Protein AF-A0A836VKR2-F1 (afdb_monomer_lite)

Structure (mmCIF, N/CA/C/O backbone):
data_AF-A0A836VKR2-F1
#
_entry.id   AF-A0A836VKR2-F1
#
loop_
_atom_site.group_PDB
_atom_site.id
_atom_site.type_symbol
_atom_site.label_atom_id
_atom_site.label_alt_id
_atom_site.label_comp_id
_atom_site.label_asym_id
_atom_site.label_entity_id
_atom_site.label_seq_id
_atom_site.pdbx_PDB_ins_code
_atom_site.Cartn_x
_atom_site.Cartn_y
_atom_site.Cartn_z
_atom_site.occupancy
_atom_site.B_iso_or_equiv
_atom_site.auth_seq_id
_atom_site.auth_comp_id
_atom_site.auth_asym_id
_atom_site.auth_atom_id
_atom_site.pdbx_PDB_model_num
ATOM 1 N N . MET A 1 1 ? 29.979 23.469 -9.961 1.00 58.22 1 MET A N 1
ATOM 2 C CA . MET A 1 1 ? 28.681 23.405 -9.260 1.00 58.22 1 MET A CA 1
ATOM 3 C C . MET A 1 1 ? 28.475 21.964 -8.841 1.00 58.22 1 MET A C 1
ATOM 5 O O . MET A 1 1 ? 28.623 21.103 -9.697 1.00 58.22 1 MET A O 1
ATOM 9 N N . ILE A 1 2 ? 28.233 21.701 -7.557 1.00 65.88 2 ILE A N 1
ATOM 10 C CA . ILE A 1 2 ? 27.901 20.361 -7.057 1.00 65.88 2 ILE A CA 1
ATOM 11 C C . ILE A 1 2 ? 26.425 20.400 -6.677 1.00 65.88 2 ILE A C 1
ATOM 13 O O . ILE A 1 2 ? 26.015 21.303 -5.952 1.00 65.88 2 ILE A O 1
ATOM 17 N N . VAL A 1 3 ? 25.650 19.461 -7.210 1.00 81.12 3 VAL A N 1
ATOM 18 C CA . VAL A 1 3 ? 24.248 19.251 -6.846 1.00 81.12 3 VAL A CA 1
ATOM 19 C C . VAL A 1 3 ? 24.203 17.958 -6.046 1.00 81.12 3 VAL A C 1
ATOM 21 O O . VAL A 1 3 ? 24.494 16.895 -6.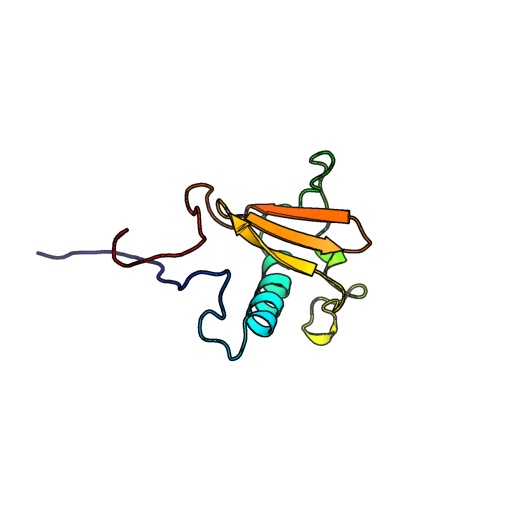588 1.00 81.12 3 VAL A O 1
ATOM 24 N N . ASP A 1 4 ? 23.905 18.078 -4.755 1.00 82.69 4 ASP A N 1
ATOM 25 C CA . ASP A 1 4 ? 23.701 16.949 -3.847 1.00 82.69 4 ASP A CA 1
ATOM 26 C C . ASP A 1 4 ? 22.192 16.736 -3.676 1.00 82.69 4 ASP A C 1
ATOM 28 O O . ASP A 1 4 ? 21.537 17.415 -2.885 1.00 82.69 4 ASP A O 1
ATOM 32 N N . SER A 1 5 ? 21.619 15.877 -4.522 1.00 83.62 5 SER A N 1
ATOM 33 C CA . SER A 1 5 ? 20.179 15.612 -4.581 1.00 83.62 5 SER A CA 1
ATOM 34 C C . SER A 1 5 ? 19.879 14.136 -4.340 1.00 83.62 5 SER A C 1
ATOM 36 O O . SER A 1 5 ? 20.517 13.271 -4.940 1.00 83.62 5 SER A O 1
ATOM 38 N N . HIS A 1 6 ? 18.845 13.855 -3.544 1.00 87.31 6 HIS A N 1
ATOM 39 C CA . HIS A 1 6 ? 18.283 12.517 -3.342 1.00 87.31 6 HIS A CA 1
ATOM 40 C C . HIS A 1 6 ? 16.814 12.505 -3.765 1.00 87.31 6 HIS A C 1
ATOM 42 O O . HIS A 1 6 ? 16.026 13.315 -3.277 1.00 87.31 6 HIS A O 1
ATOM 48 N N . ALA A 1 7 ? 16.440 11.580 -4.648 1.00 84.31 7 ALA A N 1
ATOM 49 C CA . ALA A 1 7 ? 15.078 11.442 -5.154 1.00 84.31 7 ALA A CA 1
ATOM 50 C C . ALA A 1 7 ? 14.632 9.974 -5.148 1.00 84.31 7 ALA A C 1
ATOM 52 O O . ALA A 1 7 ? 15.432 9.061 -5.355 1.00 84.31 7 ALA A O 1
ATOM 53 N N . HIS A 1 8 ? 13.334 9.757 -4.938 1.00 85.75 8 HIS A N 1
ATOM 54 C CA . HIS A 1 8 ? 12.689 8.456 -5.093 1.00 85.75 8 HIS A CA 1
ATOM 55 C C . HIS A 1 8 ? 11.810 8.486 -6.339 1.00 85.75 8 HIS A C 1
ATOM 57 O O . HIS A 1 8 ? 10.764 9.124 -6.320 1.00 85.75 8 HIS A O 1
ATOM 63 N N . ILE A 1 9 ? 12.223 7.775 -7.388 1.00 86.56 9 ILE A N 1
ATOM 64 C CA . ILE A 1 9 ? 11.475 7.670 -8.644 1.00 86.56 9 ILE A CA 1
ATOM 65 C C . ILE A 1 9 ? 10.640 6.390 -8.660 1.00 86.56 9 ILE A C 1
ATOM 67 O O . ILE A 1 9 ? 11.127 5.315 -8.301 1.00 86.56 9 ILE A O 1
ATOM 71 N N . PHE A 1 10 ? 9.377 6.496 -9.055 1.00 89.69 10 PHE A N 1
ATOM 72 C CA . PHE A 1 10 ? 8.486 5.350 -9.195 1.00 89.69 10 PHE A CA 1
ATOM 73 C C . PHE A 1 10 ? 7.361 5.655 -10.183 1.00 89.69 10 PHE A C 1
ATOM 75 O O . PHE A 1 10 ? 6.825 6.763 -10.219 1.00 89.69 10 PHE A O 1
ATO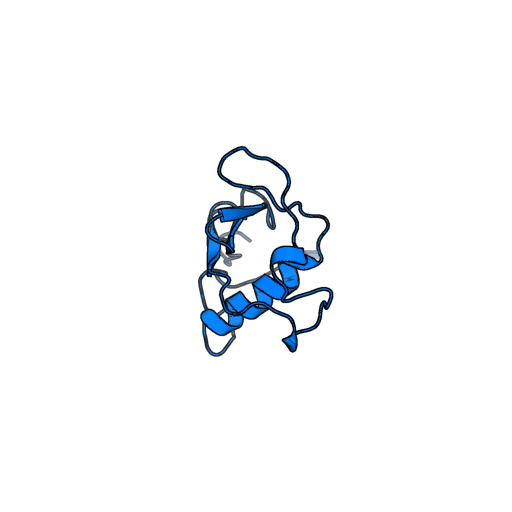M 82 N N . GLU A 1 11 ? 7.002 4.639 -10.970 1.00 92.25 11 GLU A N 1
ATOM 83 C CA . GLU A 1 11 ? 5.819 4.663 -11.833 1.00 92.25 11 GLU A CA 1
ATOM 84 C C . GLU A 1 11 ? 4.533 4.822 -11.011 1.00 92.25 11 GLU A C 1
ATOM 86 O O . GLU A 1 11 ? 4.523 4.603 -9.802 1.00 92.25 11 GLU A O 1
ATOM 91 N N . LYS A 1 12 ? 3.419 5.119 -11.681 1.00 93.62 12 LYS A N 1
ATOM 92 C CA . LYS A 1 12 ? 2.095 5.191 -11.063 1.00 93.62 12 LYS A CA 1
ATOM 93 C C . LYS A 1 12 ? 1.690 3.872 -10.406 1.00 93.62 12 LYS A C 1
ATOM 95 O O . LYS A 1 12 ? 1.458 2.879 -11.098 1.00 93.62 12 LYS A O 1
ATOM 100 N N . TRP A 1 13 ? 1.501 3.873 -9.084 1.00 94.81 13 TRP A N 1
ATOM 101 C CA . TRP A 1 13 ? 1.256 2.644 -8.307 1.00 94.81 13 TRP A CA 1
ATOM 102 C C . TRP A 1 13 ? -0.033 1.895 -8.676 1.00 94.81 13 TRP A C 1
ATOM 104 O O . TRP A 1 13 ? -0.142 0.687 -8.461 1.00 94.81 13 TRP A O 1
ATOM 114 N N . SER A 1 14 ? -1.005 2.574 -9.288 1.00 94.94 14 SER A N 1
ATOM 115 C CA . SER A 1 14 ? -2.206 1.922 -9.836 1.00 94.94 14 SER A CA 1
ATOM 116 C C . SER A 1 14 ? -1.923 1.003 -11.041 1.00 94.94 14 SER A C 1
ATOM 118 O O . SER A 1 14 ? -2.802 0.236 -11.438 1.00 94.94 14 SER A O 1
ATOM 120 N N . GLY A 1 15 ? -0.715 1.058 -11.612 1.00 95.56 15 GLY A N 1
ATOM 121 C CA . GLY A 1 15 ? -0.236 0.205 -12.695 1.00 95.56 15 GLY A CA 1
ATOM 122 C C . GLY A 1 15 ? 0.536 -1.029 -12.219 1.00 95.56 15 GLY A C 1
ATOM 123 O O . GLY A 1 15 ? 0.415 -1.479 -11.078 1.00 95.56 15 GLY A O 1
ATOM 124 N N . ALA A 1 16 ? 1.317 -1.608 -13.132 1.00 95.50 16 ALA A N 1
ATOM 125 C CA . ALA A 1 16 ? 2.124 -2.795 -12.860 1.00 95.50 16 ALA A CA 1
ATOM 126 C C . ALA A 1 16 ? 3.507 -2.480 -12.257 1.00 95.50 16 ALA A C 1
ATOM 128 O O . ALA A 1 16 ? 4.117 -3.384 -11.697 1.00 95.50 16 ALA A O 1
ATOM 129 N N . CYS A 1 17 ? 3.990 -1.233 -12.347 1.00 93.62 17 CYS A N 1
ATOM 130 C CA . CYS A 1 17 ? 5.244 -0.766 -11.736 1.00 93.62 17 CYS A CA 1
ATOM 131 C C . CYS A 1 17 ? 6.436 -1.706 -11.985 1.00 93.62 17 CYS A C 1
ATOM 133 O O . CYS A 1 17 ? 7.108 -2.142 -11.050 1.00 93.62 17 CYS A O 1
ATOM 135 N N . GLY A 1 18 ? 6.656 -2.071 -13.251 1.00 92.12 18 GLY A N 1
ATOM 136 C CA . GLY A 1 18 ? 7.727 -2.986 -13.663 1.00 92.12 18 GLY A CA 1
ATOM 137 C C . GLY A 1 18 ? 7.468 -4.485 -13.435 1.00 92.12 18 GLY A C 1
ATOM 138 O O . GLY A 1 18 ? 8.327 -5.300 -13.770 1.00 92.12 18 GLY A O 1
ATOM 139 N N . LEU A 1 19 ? 6.307 -4.885 -12.904 1.00 95.56 19 LEU A N 1
ATOM 140 C CA . LEU A 1 19 ? 5.916 -6.294 -12.762 1.00 95.56 19 LEU A CA 1
ATOM 141 C C . LEU A 1 19 ? 5.082 -6.788 -13.961 1.00 95.56 19 LEU A C 1
ATOM 143 O O . LEU A 1 19 ? 4.448 -5.988 -14.646 1.00 95.56 19 LEU A O 1
ATOM 147 N N . PRO A 1 20 ? 5.002 -8.114 -14.202 1.00 97.69 20 PRO A N 1
ATOM 148 C CA . PRO A 1 20 ? 4.197 -8.684 -15.287 1.00 97.69 20 PRO A CA 1
ATOM 149 C C . PRO A 1 20 ? 2.707 -8.315 -15.279 1.00 97.69 20 PRO A C 1
ATOM 151 O O . PRO A 1 20 ? 2.044 -8.412 -16.308 1.00 97.69 20 PRO A O 1
ATOM 154 N N . SER A 1 21 ? 2.145 -7.943 -14.125 1.00 96.56 21 SER A N 1
ATOM 155 C CA . SER A 1 21 ? 0.753 -7.505 -14.038 1.00 96.56 21 SER A CA 1
ATOM 156 C C . SER A 1 21 ? 0.500 -6.605 -12.833 1.00 96.56 21 SER A C 1
ATOM 158 O O . SER A 1 21 ? 1.165 -6.706 -11.800 1.00 96.56 21 SER A O 1
ATOM 160 N N . ARG A 1 22 ? -0.548 -5.784 -12.940 1.00 95.62 22 ARG A N 1
ATOM 161 C CA . ARG A 1 22 ? -1.092 -4.994 -11.828 1.00 95.62 22 ARG A CA 1
ATOM 162 C C . ARG A 1 22 ? -1.509 -5.865 -10.642 1.00 95.62 22 ARG A C 1
ATOM 164 O O . ARG A 1 22 ? -1.262 -5.497 -9.503 1.00 95.62 22 ARG A O 1
ATOM 171 N N . ALA A 1 23 ? -2.108 -7.027 -10.904 1.00 94.00 23 ALA A N 1
ATOM 172 C CA . ALA A 1 23 ? -2.513 -7.953 -9.850 1.00 94.00 23 ALA A CA 1
ATOM 173 C C . ALA A 1 23 ? -1.305 -8.440 -9.034 1.00 94.00 23 ALA A C 1
ATOM 175 O O . ALA A 1 23 ? -1.353 -8.447 -7.805 1.00 94.00 23 ALA A O 1
ATOM 176 N N . LEU A 1 24 ? -0.193 -8.769 -9.706 1.00 95.00 24 LEU A N 1
ATOM 177 C CA . LEU A 1 24 ? 1.037 -9.134 -9.009 1.00 95.00 24 LEU A CA 1
ATOM 178 C C . LEU A 1 24 ? 1.600 -7.949 -8.221 1.00 95.00 24 LEU A C 1
ATOM 180 O O . LEU A 1 24 ? 1.978 -8.124 -7.068 1.00 95.00 24 LEU A O 1
ATOM 184 N N . HIS A 1 25 ? 1.605 -6.745 -8.795 1.00 95.56 25 HIS A N 1
ATOM 185 C CA . HIS A 1 25 ? 2.035 -5.548 -8.074 1.00 95.56 25 HIS A CA 1
ATOM 186 C C . HIS A 1 25 ? 1.232 -5.322 -6.792 1.00 95.56 25 HIS A C 1
ATOM 188 O O . HIS A 1 25 ? 1.810 -5.192 -5.714 1.00 95.56 25 HIS A O 1
ATOM 194 N N . TRP A 1 26 ? -0.093 -5.384 -6.862 1.00 94.25 26 TRP A N 1
ATOM 195 C CA . TRP A 1 26 ? -0.944 -5.214 -5.688 1.00 94.25 26 TRP A CA 1
ATOM 196 C C . TRP A 1 26 ? -0.741 -6.310 -4.645 1.00 94.25 26 TRP A C 1
ATOM 198 O O . TRP A 1 26 ? -0.787 -6.018 -3.452 1.00 94.25 26 TRP A O 1
ATOM 208 N N . ARG A 1 27 ? -0.403 -7.538 -5.059 1.00 93.81 27 ARG A N 1
ATOM 209 C CA . ARG A 1 27 ? -0.016 -8.601 -4.123 1.00 93.81 27 ARG A CA 1
ATOM 210 C C . ARG A 1 27 ? 1.257 -8.257 -3.344 1.00 93.81 27 ARG A C 1
ATOM 212 O O . ARG A 1 27 ? 1.345 -8.557 -2.153 1.00 93.81 27 ARG A O 1
ATOM 219 N N . TYR A 1 28 ? 2.225 -7.595 -3.981 1.00 93.31 28 TYR A N 1
ATOM 220 C CA . TYR A 1 28 ? 3.396 -7.056 -3.284 1.00 93.31 28 TYR A CA 1
ATOM 221 C C . TYR A 1 28 ? 3.009 -5.940 -2.311 1.00 93.31 28 TYR A C 1
ATOM 223 O O . TYR A 1 28 ? 3.474 -5.954 -1.170 1.00 93.31 28 TYR A O 1
ATOM 231 N N . ILE A 1 29 ? 2.132 -5.016 -2.715 1.00 92.88 29 ILE A N 1
ATOM 232 C CA . ILE A 1 29 ? 1.689 -3.926 -1.836 1.00 92.88 29 ILE A CA 1
ATOM 233 C C . ILE A 1 29 ? 0.935 -4.470 -0.613 1.00 92.88 29 ILE A C 1
ATOM 235 O O . ILE A 1 29 ? 1.244 -4.061 0.505 1.00 92.88 29 ILE A O 1
ATOM 239 N N . GLN A 1 30 ? 0.020 -5.432 -0.785 1.00 93.38 30 GLN A N 1
ATOM 240 C CA . GLN A 1 30 ? -0.680 -6.095 0.324 1.00 93.38 30 GLN A CA 1
ATOM 241 C C . GLN A 1 30 ? 0.311 -6.665 1.343 1.00 93.38 30 GLN A C 1
ATOM 243 O O . GLN A 1 30 ? 0.127 -6.509 2.546 1.00 93.38 30 GLN A O 1
ATOM 248 N N . LYS A 1 31 ? 1.410 -7.275 0.883 1.00 90.69 31 LYS 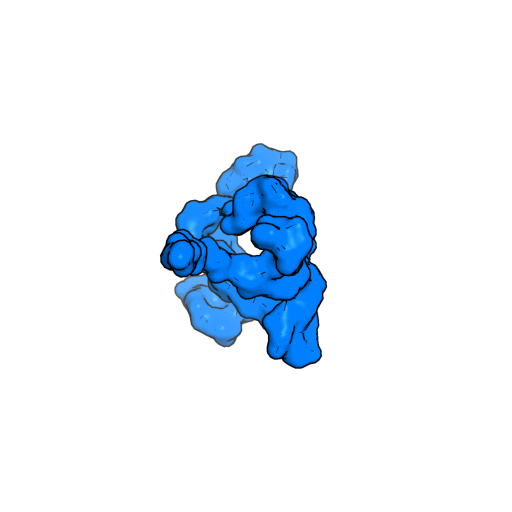A N 1
ATOM 249 C CA . LYS A 1 31 ? 2.456 -7.732 1.799 1.00 90.69 31 LYS A CA 1
ATOM 250 C C . LYS A 1 31 ? 3.139 -6.573 2.514 1.00 90.69 31 LYS A C 1
ATOM 252 O O . LYS A 1 31 ? 3.396 -6.659 3.713 1.00 90.69 31 LYS A O 1
ATOM 257 N N . ILE A 1 32 ? 3.479 -5.514 1.785 1.00 86.31 32 ILE A N 1
ATOM 258 C CA . ILE A 1 32 ? 4.252 -4.394 2.323 1.00 86.31 32 ILE A CA 1
ATOM 259 C C . ILE A 1 32 ? 3.448 -3.629 3.363 1.00 86.31 32 ILE A C 1
ATOM 261 O O . ILE A 1 32 ? 4.024 -3.310 4.393 1.00 86.31 32 ILE A O 1
ATOM 265 N N . VAL A 1 33 ? 2.149 -3.397 3.148 1.00 85.50 33 VAL A N 1
ATOM 266 C CA . VAL A 1 33 ? 1.296 -2.568 4.020 1.00 85.50 33 VAL A CA 1
ATOM 267 C C . VAL A 1 33 ? 1.098 -3.151 5.430 1.00 85.50 33 VAL A C 1
ATOM 269 O O . VAL A 1 33 ? 0.655 -2.452 6.332 1.00 85.50 33 VAL A O 1
ATOM 272 N N . THR A 1 34 ? 1.493 -4.407 5.652 1.00 72.81 34 THR A N 1
ATOM 273 C CA . THR A 1 34 ? 1.394 -5.097 6.953 1.00 72.81 34 THR A CA 1
ATOM 274 C C . THR A 1 34 ? 2.580 -4.860 7.890 1.00 72.81 34 THR A C 1
ATOM 276 O O . THR A 1 34 ? 2.566 -5.292 9.039 1.00 72.81 34 THR A O 1
ATOM 279 N N . ARG A 1 35 ? 3.629 -4.198 7.398 1.00 70.44 35 ARG A N 1
ATOM 280 C CA . ARG A 1 35 ? 4.895 -3.954 8.102 1.00 70.44 35 ARG A CA 1
ATOM 281 C C . ARG A 1 35 ? 5.181 -2.515 8.559 1.00 70.44 35 ARG A C 1
ATOM 283 O O . ARG A 1 35 ? 5.979 -2.386 9.488 1.00 70.44 35 ARG A O 1
ATOM 290 N N . PRO A 1 36 ? 4.665 -1.430 7.946 1.00 68.69 36 PRO A N 1
ATOM 291 C CA . PRO A 1 36 ? 5.011 -0.079 8.356 1.00 68.69 36 PRO A CA 1
ATOM 292 C C . PRO A 1 36 ? 4.262 0.283 9.640 1.00 68.69 36 PRO A C 1
ATOM 294 O O . PRO A 1 36 ? 3.232 -0.299 9.961 1.00 68.69 36 PRO A O 1
ATOM 297 N N . ALA A 1 37 ? 4.719 1.329 10.331 1.00 72.94 37 ALA A N 1
ATOM 298 C CA . ALA A 1 37 ? 4.000 1.903 11.474 1.00 72.94 37 ALA A CA 1
ATOM 299 C C . ALA A 1 37 ? 2.668 2.592 11.089 1.00 72.94 37 ALA A C 1
ATOM 301 O O . ALA A 1 37 ? 1.949 3.089 11.959 1.00 72.94 37 ALA A O 1
ATOM 302 N N . ALA A 1 38 ? 2.357 2.671 9.790 1.00 84.25 38 ALA A N 1
ATOM 303 C CA . ALA A 1 38 ? 1.138 3.278 9.284 1.00 84.25 38 ALA A CA 1
ATOM 304 C C . ALA A 1 38 ? -0.085 2.469 9.737 1.00 84.25 38 ALA A C 1
ATOM 306 O O . ALA A 1 38 ? -0.133 1.247 9.608 1.00 84.25 38 ALA A O 1
ATOM 307 N N . LYS A 1 39 ? -1.075 3.167 10.295 1.00 90.38 39 LYS A N 1
ATOM 308 C CA . LYS A 1 39 ? -2.261 2.538 10.876 1.00 90.38 39 LYS A CA 1
ATOM 309 C C . LYS A 1 39 ? -3.241 2.133 9.781 1.00 90.38 39 LYS A C 1
ATOM 311 O O . LYS A 1 39 ? -3.512 2.919 8.875 1.00 90.38 39 LYS A O 1
ATOM 316 N N . VAL A 1 40 ? -3.817 0.946 9.934 1.00 94.00 40 VAL A N 1
ATOM 317 C CA . VAL A 1 40 ? -5.037 0.556 9.227 1.00 94.00 40 VAL A CA 1
ATOM 318 C C . VAL A 1 40 ? -6.208 1.280 9.872 1.00 94.00 40 VAL A C 1
ATOM 320 O O . VAL A 1 40 ? -6.352 1.258 11.096 1.00 94.00 40 VAL A O 1
ATOM 3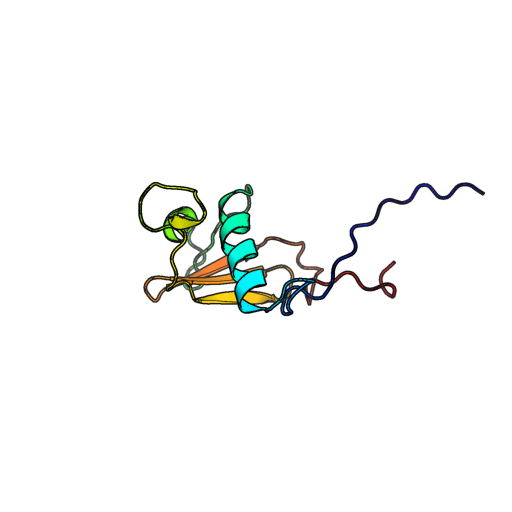23 N N . ILE A 1 41 ? -7.036 1.923 9.059 1.00 95.62 41 ILE A N 1
ATOM 324 C CA . ILE A 1 41 ? -8.206 2.675 9.501 1.00 95.62 41 ILE A CA 1
ATOM 325 C C . ILE A 1 41 ? -9.430 2.158 8.756 1.00 95.62 41 ILE A C 1
ATOM 327 O O . ILE A 1 41 ? -9.404 2.015 7.536 1.00 95.62 41 ILE A O 1
ATOM 331 N N . ARG A 1 42 ? -10.508 1.880 9.487 1.00 97.38 42 ARG A N 1
ATOM 332 C CA . ARG A 1 42 ? -11.791 1.486 8.904 1.00 97.38 42 ARG A CA 1
ATOM 333 C C . ARG A 1 42 ? -12.491 2.696 8.298 1.00 97.38 42 ARG A C 1
ATOM 335 O O . ARG A 1 42 ? -12.636 3.725 8.958 1.00 97.38 42 ARG A O 1
ATOM 342 N N . PHE A 1 43 ? -12.978 2.563 7.068 1.00 96.69 43 PHE A N 1
ATOM 343 C CA . PHE A 1 43 ? -13.616 3.665 6.345 1.00 96.69 43 PHE A CA 1
ATOM 344 C C . PHE A 1 43 ? -14.889 4.172 7.020 1.00 96.69 43 PHE A C 1
ATOM 346 O O . PHE A 1 43 ? -15.090 5.379 7.122 1.00 96.69 43 PHE A O 1
ATOM 353 N N . ARG A 1 44 ? -15.739 3.253 7.487 1.00 97.69 44 ARG A N 1
ATOM 354 C CA . ARG A 1 44 ? -17.067 3.550 8.037 1.00 97.69 44 ARG A CA 1
ATOM 355 C C . ARG A 1 44 ? -17.063 4.591 9.156 1.00 97.69 44 ARG A C 1
ATOM 357 O O . ARG A 1 44 ? -17.953 5.433 9.214 1.00 97.69 44 ARG A O 1
ATOM 364 N N . ASP A 1 45 ? -16.127 4.463 10.090 1.00 97.75 45 ASP A N 1
ATOM 365 C CA . ASP A 1 45 ? -16.154 5.192 11.362 1.00 97.75 45 ASP A CA 1
ATOM 366 C C . ASP A 1 45 ? -14.780 5.704 11.817 1.00 97.75 45 ASP A C 1
ATOM 368 O O . ASP A 1 45 ? -14.669 6.288 12.893 1.00 97.75 45 ASP A O 1
ATOM 372 N N . GLY A 1 46 ? -13.727 5.504 11.018 1.00 96.94 46 GLY A N 1
ATOM 373 C CA . GLY A 1 46 ? -12.373 5.940 11.354 1.00 96.94 46 GLY A CA 1
ATOM 374 C C . GLY A 1 46 ? -11.730 5.154 12.500 1.00 96.94 46 GLY A C 1
ATOM 375 O O . GLY A 1 46 ? -10.663 5.544 12.981 1.00 96.94 46 GLY A O 1
ATOM 376 N N . ALA A 1 47 ? -12.348 4.063 12.961 1.00 97.19 47 ALA A N 1
ATOM 377 C CA . ALA A 1 47 ? -11.770 3.240 14.012 1.00 97.19 47 ALA A CA 1
ATOM 378 C C . ALA A 1 47 ? -10.492 2.532 13.520 1.00 97.19 47 ALA A C 1
ATOM 380 O O . ALA A 1 47 ? -10.386 2.200 12.333 1.00 97.19 47 ALA A O 1
ATOM 381 N N . PRO A 1 48 ? -9.528 2.249 14.415 1.00 95.19 48 PRO A N 1
ATOM 382 C CA . PRO A 1 48 ? -8.372 1.431 14.071 1.00 95.19 48 PRO A CA 1
ATOM 383 C C . PRO A 1 48 ? -8.792 0.044 13.566 1.00 95.19 48 PRO A C 1
ATOM 385 O O . PRO A 1 48 ? -9.656 -0.602 14.160 1.00 95.19 48 PRO A O 1
ATOM 388 N N . GLY A 1 49 ? -8.162 -0.407 12.486 1.00 92.06 49 GLY A N 1
ATOM 389 C CA . GLY A 1 49 ? -8.182 -1.793 12.025 1.00 92.06 49 GLY A CA 1
ATOM 390 C C . GLY A 1 49 ? -6.877 -2.516 12.364 1.00 92.06 49 GLY A C 1
ATOM 391 O O . GLY A 1 49 ? -5.949 -1.922 12.917 1.00 92.06 49 GLY A O 1
ATOM 392 N N . ASP A 1 50 ? -6.798 -3.792 11.994 1.00 89.31 50 ASP A N 1
ATOM 393 C CA . ASP A 1 50 ? -5.599 -4.613 12.161 1.00 89.31 50 ASP A CA 1
ATOM 394 C C . ASP A 1 50 ? -5.113 -5.118 10.798 1.00 89.31 50 ASP A C 1
ATOM 396 O O . ASP A 1 50 ? -5.871 -5.710 10.030 1.00 89.31 50 ASP A O 1
ATOM 400 N N . ALA A 1 51 ? -3.835 -4.885 10.495 1.00 88.31 51 ALA A N 1
ATOM 401 C CA . ALA A 1 51 ? -3.216 -5.353 9.262 1.00 88.31 51 ALA A CA 1
ATOM 402 C C . ALA A 1 51 ? -3.047 -6.880 9.226 1.00 88.31 51 ALA A C 1
ATOM 404 O O . ALA A 1 51 ? -2.886 -7.439 8.141 1.00 88.31 51 ALA A O 1
ATOM 405 N N . SER A 1 52 ? -3.120 -7.567 10.375 1.00 88.44 52 SER A N 1
ATOM 406 C CA . SER A 1 52 ? -3.133 -9.035 10.437 1.00 88.44 52 SER A CA 1
ATOM 407 C C . SER A 1 52 ? -4.291 -9.641 9.633 1.00 88.44 52 SER A C 1
ATOM 409 O O . SER A 1 52 ? -4.142 -10.730 9.085 1.00 88.44 52 SER A O 1
ATOM 411 N N . ALA A 1 53 ? -5.386 -8.892 9.444 1.00 89.19 53 ALA A N 1
ATOM 412 C CA . ALA A 1 53 ? -6.529 -9.293 8.625 1.00 89.19 53 ALA A CA 1
ATOM 413 C C . ALA A 1 53 ? -6.176 -9.556 7.148 1.00 89.19 53 ALA A C 1
ATOM 415 O O . ALA A 1 53 ? -6.959 -10.185 6.442 1.00 89.19 53 ALA A O 1
ATOM 416 N N . LEU A 1 54 ? -5.007 -9.106 6.673 1.00 92.00 54 LEU A N 1
ATOM 417 C CA . LEU A 1 54 ? -4.503 -9.368 5.320 1.00 92.00 54 LEU A CA 1
ATOM 418 C C . LEU A 1 54 ? -3.859 -10.757 5.156 1.00 92.00 54 LEU A C 1
ATOM 420 O O . LEU A 1 54 ? -3.519 -11.130 4.026 1.00 92.00 54 LEU A O 1
ATOM 424 N N . PHE A 1 55 ? -3.703 -11.513 6.247 1.00 91.38 55 PHE A N 1
ATOM 425 C CA . PHE A 1 55 ? -3.161 -12.869 6.257 1.00 91.38 55 PHE A CA 1
ATOM 426 C C . PHE A 1 55 ? -4.203 -13.909 6.690 1.00 91.38 55 PHE A C 1
ATOM 428 O O . PHE A 1 55 ? -5.112 -13.642 7.474 1.00 91.38 55 PHE A O 1
ATOM 435 N N . SER A 1 56 ? -4.080 -15.124 6.161 1.00 86.06 56 SER A N 1
ATOM 436 C CA . SER A 1 56 ? -4.808 -16.299 6.607 1.00 86.06 56 SER A CA 1
ATOM 437 C C . SER A 1 56 ? -4.100 -16.861 7.841 1.00 86.06 56 SER A C 1
ATOM 439 O O . SER A 1 56 ? -3.115 -17.592 7.736 1.00 86.06 56 SER A O 1
ATOM 441 N N . GLY A 1 57 ? -4.590 -16.500 9.026 1.00 78.62 57 GLY A N 1
ATOM 442 C CA . GLY A 1 57 ? -4.040 -16.955 10.304 1.00 78.62 57 GLY A CA 1
ATOM 443 C C . GLY A 1 57 ? -2.906 -16.073 10.834 1.00 78.62 57 GLY A C 1
ATOM 444 O O . GLY A 1 57 ? -2.852 -14.881 10.563 1.00 78.62 57 GLY A O 1
ATOM 445 N N . ASN A 1 58 ? -2.004 -16.662 11.624 1.00 71.56 58 ASN A N 1
ATOM 446 C CA . ASN A 1 58 ? -0.988 -15.918 12.387 1.00 71.56 58 ASN A CA 1
ATOM 447 C C . ASN A 1 58 ? 0.379 -15.821 11.678 1.00 71.56 58 ASN A C 1
ATOM 449 O O . ASN A 1 58 ? 1.380 -15.471 12.304 1.00 71.56 58 ASN A O 1
ATOM 453 N N . GLY A 1 59 ? 0.448 -16.205 10.403 1.00 70.69 59 GLY A N 1
ATOM 454 C CA . GLY A 1 59 ? 1.669 -16.154 9.604 1.00 70.69 59 GLY A CA 1
ATOM 455 C C . GLY A 1 59 ? 1.864 -14.803 8.907 1.00 70.69 59 GLY A C 1
ATOM 456 O O . GLY A 1 59 ? 0.911 -14.072 8.670 1.00 70.69 59 GLY A O 1
ATOM 457 N N . TYR A 1 60 ? 3.115 -14.476 8.563 1.00 81.56 60 TYR A N 1
ATOM 458 C CA . TYR A 1 60 ? 3.493 -13.247 7.834 1.00 81.56 60 TYR A CA 1
ATOM 459 C C . TYR A 1 60 ? 4.219 -13.549 6.510 1.00 81.56 60 TYR A C 1
ATOM 461 O O . TYR A 1 60 ? 4.960 -12.711 5.966 1.00 81.56 60 TYR A O 1
ATOM 469 N N . SER A 1 61 ? 4.100 -14.786 6.021 1.00 87.75 61 SER A N 1
ATOM 470 C CA . SER A 1 61 ? 4.778 -15.239 4.811 1.00 87.75 61 SER A CA 1
ATOM 471 C C . SER A 1 61 ? 3.981 -14.888 3.548 1.00 87.75 61 SER A C 1
ATOM 473 O O . SER A 1 61 ? 2.861 -14.392 3.602 1.00 87.75 61 SER A O 1
ATOM 475 N N . TRP A 1 62 ? 4.579 -15.121 2.376 1.00 90.38 62 TRP A N 1
ATOM 476 C CA . TRP A 1 62 ? 3.873 -14.944 1.102 1.00 90.38 62 TRP A CA 1
ATOM 477 C C . TRP A 1 62 ? 2.713 -15.931 0.927 1.00 90.38 62 TRP A C 1
ATOM 479 O O . TRP A 1 62 ? 1.709 -15.562 0.323 1.00 90.38 62 TRP A O 1
ATOM 489 N N . SER A 1 63 ? 2.856 -17.160 1.436 1.00 91.06 63 SER A N 1
ATOM 490 C CA . SER A 1 63 ? 1.819 -18.195 1.353 1.00 91.06 63 SER A CA 1
ATOM 491 C C . SER A 1 63 ? 0.651 -17.940 2.297 1.00 91.06 63 SER A C 1
ATOM 493 O O . SER A 1 63 ? -0.418 -18.486 2.071 1.00 91.06 63 SER A O 1
ATOM 495 N N . ASP A 1 64 ? 0.846 -17.098 3.313 1.00 91.62 64 ASP A N 1
ATOM 496 C CA . ASP A 1 64 ? -0.207 -16.753 4.267 1.00 91.62 64 ASP A CA 1
ATOM 497 C C . ASP A 1 64 ? -1.009 -15.529 3.817 1.00 91.62 64 ASP A C 1
ATOM 499 O O . ASP A 1 64 ? -1.915 -15.115 4.521 1.00 91.62 64 ASP A O 1
ATOM 503 N N . LEU A 1 65 ? -0.681 -14.879 2.696 1.00 92.81 65 LEU A N 1
ATOM 504 C CA . LEU A 1 65 ? -1.464 -13.733 2.229 1.00 92.81 65 LEU A CA 1
ATOM 505 C C . LEU A 1 65 ? -2.839 -14.194 1.754 1.00 92.81 65 LEU A C 1
ATOM 507 O O . LEU A 1 65 ? -2.947 -15.102 0.931 1.00 92.81 65 LEU A O 1
ATOM 511 N N . ARG A 1 66 ? -3.883 -13.509 2.217 1.00 94.06 66 ARG A N 1
ATOM 512 C CA . ARG A 1 66 ? -5.251 -13.761 1.767 1.00 94.06 66 ARG A CA 1
ATOM 513 C C . ARG A 1 66 ? -5.427 -13.409 0.295 1.00 94.06 66 ARG A C 1
ATOM 515 O O . ARG A 1 66 ? -5.026 -12.329 -0.142 1.00 94.06 66 ARG A O 1
ATOM 522 N N . ASP A 1 67 ? -6.066 -14.309 -0.444 1.00 92.56 67 ASP A N 1
ATOM 523 C CA . ASP A 1 67 ? -6.405 -14.139 -1.863 1.00 92.56 67 ASP A CA 1
ATOM 524 C C . ASP A 1 67 ? -7.711 -13.376 -2.090 1.00 92.56 67 ASP A C 1
ATOM 526 O O . ASP A 1 67 ? -7.920 -12.823 -3.166 1.00 92.56 67 ASP A O 1
ATOM 530 N N . ASP A 1 68 ? -8.577 -13.319 -1.081 1.00 94.69 68 ASP A N 1
ATOM 531 C CA . ASP A 1 68 ? -9.890 -12.679 -1.146 1.00 94.69 68 ASP A CA 1
ATOM 532 C C . ASP A 1 68 ? -9.867 -11.179 -0.801 1.00 94.69 68 ASP A C 1
ATOM 534 O O . ASP A 1 68 ? -10.904 -10.515 -0.833 1.00 94.69 68 ASP A O 1
ATOM 538 N N . VAL A 1 69 ? -8.685 -10.620 -0.518 1.00 95.00 69 VAL A N 1
ATOM 539 C CA . VAL A 1 69 ? -8.505 -9.183 -0.278 1.00 95.00 69 VAL A CA 1
ATOM 540 C C . VAL A 1 69 ? -8.654 -8.413 -1.587 1.00 95.00 69 VAL A C 1
ATOM 542 O O . VAL A 1 69 ? -7.889 -8.592 -2.537 1.00 95.00 69 VAL A O 1
ATOM 545 N N . GLN A 1 70 ? -9.592 -7.471 -1.615 1.00 95.19 70 GLN A N 1
ATOM 546 C CA . GLN A 1 70 ? -9.785 -6.584 -2.760 1.00 95.19 70 GLN A CA 1
ATOM 547 C C . GLN A 1 70 ? -8.926 -5.334 -2.599 1.00 95.19 70 GLN A C 1
ATOM 549 O O . GLN A 1 70 ? -9.390 -4.304 -2.109 1.00 95.19 70 GLN A O 1
ATOM 554 N N . PHE A 1 71 ? -7.657 -5.437 -2.985 1.00 94.25 71 PHE A N 1
ATOM 555 C CA . PHE A 1 71 ? -6.701 -4.342 -2.859 1.00 94.25 71 PHE A CA 1
ATOM 556 C C . PHE A 1 71 ? -6.859 -3.292 -3.965 1.00 94.25 71 PHE A C 1
ATOM 558 O O . PHE A 1 71 ? -7.143 -3.620 -5.120 1.00 94.25 71 PHE A O 1
ATOM 565 N N . ARG A 1 72 ? -6.646 -2.022 -3.616 1.00 93.69 72 ARG A N 1
ATOM 566 C CA . ARG A 1 72 ? -6.735 -0.869 -4.514 1.00 93.69 72 ARG A CA 1
ATOM 567 C C . ARG A 1 72 ? -5.668 0.158 -4.138 1.00 93.69 72 ARG A C 1
ATOM 569 O O . ARG A 1 72 ? -5.470 0.478 -2.969 1.00 93.69 72 ARG A O 1
ATOM 576 N N . VAL A 1 73 ? -5.014 0.731 -5.140 1.00 95.31 73 VAL A N 1
ATOM 577 C CA . VAL A 1 73 ? -4.211 1.944 -4.941 1.00 95.31 73 VAL A CA 1
ATOM 578 C C . VAL A 1 73 ? -5.146 3.137 -5.081 1.00 95.31 73 VAL A C 1
ATOM 580 O O . VAL A 1 73 ? -5.701 3.356 -6.159 1.00 95.31 73 VAL A O 1
ATOM 583 N N . GLY A 1 74 ? -5.366 3.842 -3.975 1.00 93.25 74 GLY A N 1
ATOM 584 C CA . GLY A 1 74 ? -6.224 5.015 -3.913 1.00 93.25 74 GLY A CA 1
ATOM 585 C C . GLY A 1 74 ? -5.492 6.291 -4.322 1.00 93.25 74 GLY A C 1
ATOM 586 O O . GLY A 1 74 ? -4.350 6.277 -4.782 1.00 93.25 74 GLY A O 1
ATOM 587 N N . THR A 1 75 ? -6.170 7.418 -4.133 1.00 93.94 75 THR A N 1
ATOM 588 C CA . THR A 1 75 ? -5.606 8.755 -4.348 1.00 93.94 75 THR A CA 1
ATOM 589 C C . THR A 1 75 ? -5.093 9.365 -3.047 1.00 93.94 75 THR A C 1
ATOM 591 O O . THR A 1 75 ? -5.438 8.914 -1.947 1.00 93.94 75 THR A O 1
ATOM 594 N N . TYR A 1 76 ? -4.296 10.427 -3.172 1.00 95.56 76 TYR A N 1
ATOM 595 C CA . TYR A 1 76 ? -3.756 11.199 -2.045 1.00 95.56 76 TYR A CA 1
ATOM 596 C C . TYR A 1 76 ? -2.969 10.321 -1.063 1.00 95.56 76 TYR A C 1
ATOM 598 O O . TYR A 1 76 ? -3.144 10.385 0.154 1.00 95.56 76 TYR A O 1
ATOM 606 N N . GLY A 1 77 ? -2.121 9.450 -1.608 1.00 94.00 77 GLY A N 1
ATOM 607 C CA . GLY A 1 77 ? -1.224 8.592 -0.841 1.00 94.00 77 GLY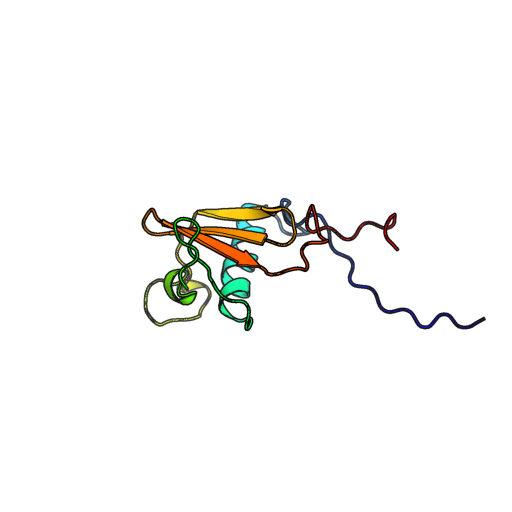 A CA 1
ATOM 608 C C . GLY A 1 77 ? -1.874 7.429 -0.087 1.00 94.00 77 GLY A C 1
ATOM 609 O O . GLY A 1 77 ? -1.206 6.804 0.744 1.00 94.00 77 GLY A O 1
ATOM 610 N N . ARG A 1 78 ? -3.151 7.134 -0.352 1.00 94.94 78 ARG A N 1
ATOM 611 C CA . ARG A 1 78 ? -3.885 6.056 0.317 1.00 94.94 78 ARG A CA 1
ATOM 612 C C . ARG A 1 78 ? -3.780 4.726 -0.412 1.00 94.94 78 ARG A C 1
ATOM 614 O O . ARG A 1 78 ? -3.804 4.648 -1.639 1.00 94.94 78 ARG A O 1
ATOM 621 N N . LEU A 1 79 ? -3.706 3.674 0.386 1.00 95.50 79 LEU A N 1
ATOM 622 C CA . LEU A 1 79 ? -3.837 2.293 -0.041 1.00 95.50 79 LEU A CA 1
ATOM 623 C C . LEU A 1 79 ? -5.101 1.730 0.589 1.00 95.50 79 LEU A C 1
ATOM 625 O O . LEU A 1 79 ? -5.196 1.685 1.815 1.00 95.50 79 LEU A O 1
ATOM 629 N N . ASP A 1 80 ? -6.043 1.308 -0.243 1.00 95.50 80 ASP A N 1
ATOM 630 C CA . ASP A 1 80 ? -7.373 0.902 0.191 1.00 95.50 80 ASP A CA 1
ATOM 631 C C . ASP A 1 80 ? -7.542 -0.602 -0.017 1.00 95.50 80 ASP A C 1
ATOM 633 O O . ASP A 1 80 ? -7.025 -1.180 -0.977 1.00 95.50 80 ASP A O 1
ATOM 637 N N . PHE A 1 81 ? -8.295 -1.254 0.857 1.00 95.56 81 PHE A N 1
ATOM 638 C CA . PHE A 1 81 ? -8.634 -2.657 0.678 1.00 95.56 81 PHE A CA 1
ATOM 639 C C . PHE A 1 81 ? -9.967 -3.010 1.323 1.00 95.56 81 PHE A C 1
ATOM 641 O O . PHE A 1 81 ? -10.353 -2.432 2.336 1.00 95.56 81 PHE A O 1
ATOM 648 N N . THR A 1 82 ? -10.645 -3.996 0.741 1.00 96.94 82 THR A N 1
ATOM 649 C CA . THR A 1 82 ? -11.800 -4.655 1.361 1.00 96.94 82 THR A CA 1
ATOM 650 C C . THR A 1 82 ? -11.396 -6.050 1.806 1.00 96.94 82 THR A C 1
ATOM 652 O O . THR A 1 82 ? -10.779 -6.790 1.033 1.00 96.94 82 THR A O 1
ATOM 655 N N . VAL A 1 83 ? -11.773 -6.423 3.024 1.00 95.31 83 VAL A N 1
ATOM 656 C CA . VAL A 1 83 ? -11.652 -7.790 3.542 1.00 95.31 83 VAL A CA 1
ATOM 657 C C . VAL A 1 83 ? -12.843 -8.075 4.448 1.00 95.31 83 VAL A C 1
ATOM 659 O O . VAL A 1 83 ? -13.308 -7.182 5.151 1.00 95.31 83 VAL A O 1
ATOM 662 N N . ASP A 1 84 ? -13.393 -9.288 4.377 1.00 94.56 84 ASP A N 1
ATOM 663 C CA . ASP A 1 84 ? -14.572 -9.696 5.161 1.00 94.56 84 ASP A CA 1
ATOM 664 C C . ASP A 1 84 ? -15.783 -8.742 5.020 1.00 94.56 84 ASP A C 1
ATOM 666 O O . ASP A 1 84 ? -16.596 -8.589 5.929 1.00 94.56 84 ASP A O 1
ATOM 670 N N . GLY A 1 85 ? -15.910 -8.091 3.856 1.00 96.44 85 GLY A N 1
ATOM 671 C CA . GLY A 1 85 ? -16.984 -7.138 3.552 1.00 96.44 85 GLY A CA 1
ATOM 672 C C . GLY A 1 85 ? -16.829 -5.749 4.183 1.00 96.44 85 GLY A C 1
ATOM 673 O O . GLY A 1 85 ? -17.731 -4.929 4.031 1.00 96.44 85 GLY A O 1
ATOM 674 N N . GLU A 1 86 ? -15.714 -5.466 4.858 1.00 97.31 86 GLU A N 1
ATOM 675 C CA . GLU A 1 86 ? -15.421 -4.168 5.470 1.00 97.31 86 GLU A CA 1
ATOM 676 C C . GLU A 1 86 ? -14.277 -3.464 4.727 1.00 97.31 86 GLU A C 1
ATOM 678 O O . GLU A 1 86 ? -13.295 -4.088 4.312 1.00 97.31 86 GLU A O 1
ATOM 683 N N . ASP A 1 87 ? -14.418 -2.150 4.548 1.00 97.56 87 ASP A N 1
ATOM 684 C CA . ASP A 1 87 ? -13.449 -1.317 3.843 1.00 97.56 87 ASP A CA 1
ATOM 685 C C . ASP A 1 87 ? -12.466 -0.663 4.815 1.00 97.56 87 ASP A C 1
ATOM 687 O O . ASP A 1 87 ? -12.844 -0.027 5.807 1.00 97.56 87 ASP A O 1
ATOM 691 N N . TYR A 1 88 ? -11.187 -0.723 4.461 1.00 96.38 88 TYR A N 1
ATOM 692 C CA . TYR A 1 88 ? -10.096 -0.108 5.203 1.00 96.38 88 TYR A CA 1
ATOM 693 C C . TYR A 1 88 ? -9.167 0.679 4.286 1.00 96.38 88 TYR A C 1
ATOM 695 O O . TYR A 1 88 ? -9.068 0.411 3.087 1.00 96.38 88 TYR A O 1
ATOM 703 N N . TYR A 1 89 ? -8.438 1.623 4.872 1.00 95.62 89 TYR A N 1
ATOM 704 C CA . TYR A 1 89 ? -7.328 2.297 4.217 1.00 95.62 89 TYR A CA 1
ATOM 705 C C . TYR A 1 89 ? -6.107 2.398 5.122 1.00 95.62 89 TYR A C 1
ATOM 707 O O . TYR A 1 89 ? -6.192 2.346 6.352 1.00 95.62 89 TYR A O 1
ATOM 715 N N . VAL A 1 90 ? -4.960 2.607 4.485 1.00 95.12 90 VAL A N 1
ATOM 716 C CA . VAL A 1 90 ? -3.703 2.999 5.116 1.00 95.12 90 VAL A CA 1
ATOM 717 C C . VAL A 1 90 ? -3.202 4.256 4.421 1.00 95.12 90 VAL A C 1
ATOM 719 O O . VAL A 1 90 ?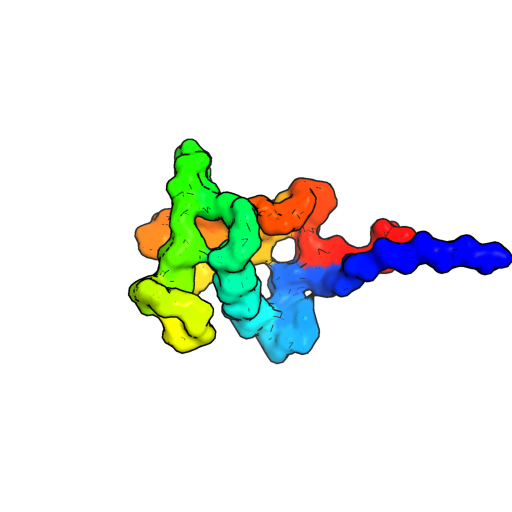 -3.046 4.285 3.199 1.00 95.12 90 VAL A O 1
ATOM 722 N N . GLN A 1 91 ? -2.921 5.302 5.199 1.00 94.31 91 GLN A N 1
ATOM 723 C CA . GLN A 1 91 ? -2.197 6.468 4.695 1.00 94.31 91 GLN A CA 1
ATOM 724 C C . GLN A 1 91 ? -0.713 6.099 4.580 1.00 94.31 91 GLN A C 1
ATOM 726 O O . GLN A 1 91 ? 0.034 6.205 5.552 1.00 94.31 91 GLN A O 1
ATOM 731 N N . TYR A 1 92 ? -0.307 5.600 3.413 1.00 93.44 92 TYR A N 1
ATOM 732 C CA . TYR A 1 92 ? 1.037 5.059 3.199 1.00 93.44 92 TYR A CA 1
ATOM 733 C C . TYR A 1 92 ? 2.017 6.119 2.686 1.00 93.44 92 TYR A C 1
ATOM 735 O O . TYR A 1 92 ? 3.142 6.207 3.172 1.00 93.44 92 TYR A O 1
ATOM 743 N N . MET A 1 93 ? 1.585 6.947 1.732 1.00 92.50 93 MET A N 1
ATOM 744 C CA . MET A 1 93 ? 2.352 8.089 1.223 1.00 92.50 93 MET A CA 1
ATOM 745 C C . MET A 1 93 ? 1.783 9.413 1.748 1.00 92.50 93 MET A C 1
ATOM 747 O O . MET A 1 93 ? 0.654 9.437 2.237 1.00 92.50 93 MET A O 1
ATOM 751 N N . PRO A 1 94 ? 2.510 10.540 1.641 1.00 91.94 94 PRO A N 1
ATOM 752 C CA . PRO A 1 94 ? 1.963 11.852 1.970 1.00 91.94 94 PRO A CA 1
ATOM 753 C C . PRO A 1 94 ? 0.695 12.190 1.159 1.00 91.94 94 PRO A C 1
ATOM 755 O O . PRO A 1 94 ? 0.617 11.820 -0.014 1.00 91.94 94 PRO A O 1
ATOM 758 N N . PRO A 1 95 ? -0.255 12.971 1.713 1.00 94.12 95 PRO A N 1
ATOM 759 C CA . PRO A 1 95 ? -1.465 13.393 0.997 1.00 94.12 95 PRO A CA 1
ATOM 760 C C . PRO A 1 95 ? -1.207 14.153 -0.311 1.00 94.12 95 PRO A C 1
ATOM 762 O O . PRO A 1 95 ? -2.053 14.150 -1.197 1.00 94.12 95 PRO A O 1
ATOM 765 N N . ALA A 1 96 ? -0.034 14.779 -0.454 1.00 91.00 96 ALA A N 1
ATOM 766 C CA . ALA A 1 96 ? 0.372 15.470 -1.678 1.00 91.00 96 ALA A CA 1
ATOM 767 C C . ALA A 1 96 ? 0.597 14.524 -2.877 1.00 91.00 96 ALA A C 1
ATOM 769 O O . ALA A 1 96 ? 0.602 14.977 -4.017 1.00 91.00 96 ALA A O 1
ATOM 770 N N . MET A 1 97 ? 0.741 13.215 -2.643 1.00 91.69 97 MET A N 1
ATOM 771 C CA . MET A 1 97 ? 0.875 12.205 -3.696 1.00 91.69 97 MET A CA 1
ATOM 772 C C . MET A 1 97 ? -0.503 11.843 -4.262 1.00 91.69 97 MET A C 1
ATOM 774 O O . MET A 1 97 ? -1.051 10.783 -3.952 1.00 91.69 97 MET A O 1
ATOM 778 N N . ALA A 1 98 ? -1.080 12.739 -5.068 1.00 92.56 98 ALA A N 1
ATOM 779 C CA . ALA A 1 98 ? -2.438 12.605 -5.602 1.00 92.56 98 ALA A CA 1
ATOM 780 C C . ALA A 1 98 ? -2.661 11.270 -6.336 1.00 92.56 98 ALA A C 1
ATOM 782 O O . ALA A 1 98 ? -3.644 10.589 -6.048 1.00 92.56 98 ALA A O 1
ATOM 783 N N . ASP A 1 99 ? -1.713 10.869 -7.186 1.00 92.69 99 ASP A N 1
ATOM 784 C CA . ASP A 1 99 ? -1.771 9.649 -8.007 1.00 92.69 99 ASP A CA 1
ATOM 785 C C . ASP A 1 99 ? -0.747 8.567 -7.613 1.00 92.69 99 ASP A C 1
ATOM 787 O O . ASP A 1 99 ? -0.683 7.512 -8.248 1.00 92.69 99 ASP A O 1
ATOM 791 N N . ILE A 1 100 ? 0.035 8.810 -6.554 1.00 94.19 100 ILE A N 1
ATOM 792 C CA . ILE A 1 100 ? 1.148 7.952 -6.112 1.00 94.19 100 ILE A CA 1
ATOM 793 C C . ILE A 1 100 ? 2.077 7.613 -7.291 1.00 94.19 100 ILE A C 1
ATOM 795 O O . ILE A 1 100 ? 2.262 6.459 -7.683 1.00 94.19 100 ILE A O 1
ATOM 799 N N . GLU A 1 101 ? 2.666 8.666 -7.850 1.00 93.31 101 GLU A N 1
ATOM 800 C CA . GLU A 1 101 ? 3.678 8.623 -8.902 1.00 93.31 101 GLU A CA 1
ATOM 801 C C . GLU A 1 101 ? 4.744 9.691 -8.640 1.00 93.31 101 GLU A C 1
ATOM 803 O O . GLU A 1 101 ? 4.459 10.719 -8.023 1.00 93.31 101 GLU A O 1
ATOM 808 N N . SER A 1 102 ? 5.970 9.447 -9.099 1.00 91.00 102 SER A N 1
ATOM 809 C CA . SER A 1 102 ? 7.042 10.444 -9.104 1.00 91.00 102 SER A CA 1
ATOM 810 C C . SER A 1 102 ? 7.534 10.610 -10.536 1.00 91.00 102 SER A C 1
ATOM 812 O O . SER A 1 102 ? 8.395 9.863 -11.007 1.00 91.00 102 SER A O 1
ATOM 814 N N . THR A 1 103 ? 6.919 11.554 -11.247 1.00 86.62 103 THR A N 1
ATOM 815 C CA . THR A 1 103 ? 7.253 11.854 -12.640 1.00 86.62 103 THR A CA 1
ATOM 816 C C . THR A 1 103 ? 8.362 12.915 -12.723 1.00 86.62 103 THR A C 1
ATOM 818 O O . THR A 1 103 ? 8.526 13.703 -11.784 1.00 86.62 103 THR A O 1
ATOM 821 N N . PRO A 1 104 ? 9.147 12.957 -13.818 1.00 84.44 104 PRO A N 1
ATOM 822 C CA . PRO A 1 104 ? 10.213 13.948 -14.017 1.00 84.44 104 PRO A CA 1
ATOM 823 C C . PRO A 1 104 ? 9.762 15.406 -13.899 1.00 84.44 104 PRO A C 1
ATOM 825 O O . PRO A 1 104 ? 10.557 16.258 -13.528 1.00 84.44 104 PRO A O 1
ATOM 828 N N . GLU A 1 105 ? 8.499 15.704 -14.196 1.00 84.75 105 GLU A N 1
ATOM 829 C CA . GLU A 1 105 ? 7.938 17.059 -14.178 1.00 84.75 105 GLU A CA 1
ATOM 830 C C . GLU A 1 105 ? 7.776 17.628 -12.758 1.00 84.75 105 GLU A C 1
ATOM 832 O O . GLU A 1 105 ? 7.564 18.830 -12.602 1.00 84.75 105 GLU A O 1
ATOM 837 N N . PHE A 1 106 ? 7.874 16.778 -11.730 1.00 74.38 106 PHE A N 1
ATOM 838 C CA . PHE A 1 106 ? 7.812 17.164 -10.318 1.00 74.38 106 PHE A CA 1
ATOM 839 C C . PHE A 1 106 ? 9.186 17.177 -9.623 1.00 74.38 106 PHE A C 1
ATOM 841 O O . PHE A 1 106 ? 9.232 17.278 -8.394 1.00 74.38 106 PHE A O 1
ATOM 848 N N . MET A 1 107 ? 10.284 17.058 -10.383 1.00 70.38 107 MET A N 1
ATOM 849 C CA . MET A 1 107 ? 11.672 17.092 -9.892 1.00 70.38 107 MET A CA 1
ATOM 850 C C . MET A 1 107 ? 12.400 18.389 -10.246 1.00 70.38 107 MET A C 1
ATOM 852 O O . MET A 1 107 ? 12.149 18.951 -11.334 1.00 70.38 107 MET A O 1
#

pLDDT: mean 90.19, std 7.86, range [58.22, 97.75]

Sequence (107 aa):
MIVDSHAHIFEKWSGACGLPSRALHWRYIQKIVTRPAAKVIRFRDGAPGDASALFSGNGYSWSDLRDDVQFRVGTYGRLDFTVDGEDYYVQYMPPAMADIESTPEFM

Secondary structure (DSSP, 8-state):
---------B--TTS-TTSS-HHHHHHHHHHHTTSSSPPEEETTT--B--GGGGBSSS--SSTTB-SS-EEEE-STTEEEEEETTEEEEEE-S-TT-SSS-B-GGG-

Radius of gyration: 15.36 Å; chains: 1; bounding box: 46×42×29 Å

Foldseek 3Di:
DDDDDDDDAWAQLQFQGPHPGNVVSQLVVLLVLQPDPWFKAFPPPRDTDHSCLQFQPDDSDSVRGDPPKAWGDAAQQKTWIDGPNTIIITNHDHRVRGRVGDDPVND